Protein AF-A0AAU7CJ97-F1 (afdb_monomer_lite)

pLDDT: mean 71.42, std 13.84, range [34.81, 91.5]

Secondary structure (DSSP, 8-state):
-----THHHHHHHHHHHTS---S-GGG--S-HHHHHHHHHHHHHTT--SHHHHHHHHHHTHHHHHHHHT----TT--SGGG--

Sequence (83 aa):
MANIKQNDIDEIIQHFAELEDPRSTINRQHPLSSVLVIAL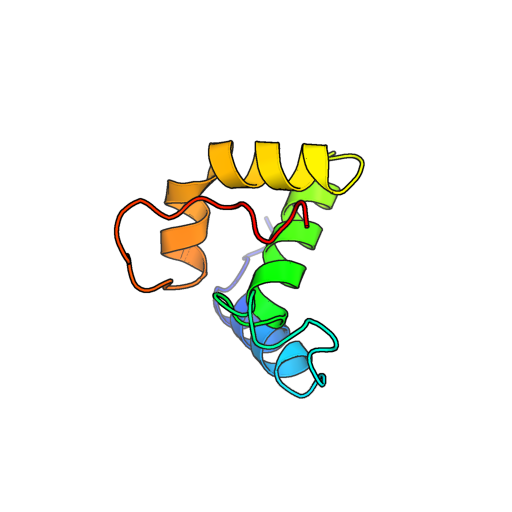MAVLAGAAGPTAIAKWAAMKEEFLVKLLDLPVVSHERMSFVAS

Structure (mmCIF, N/CA/C/O backbone):
data_AF-A0AAU7CJ97-F1
#
_entry.id   AF-A0AAU7CJ97-F1
#
loop_
_atom_site.group_PDB
_atom_site.id
_atom_site.type_symbol
_atom_site.label_atom_id
_atom_site.label_alt_id
_atom_site.label_comp_id
_atom_site.label_asym_id
_atom_site.label_entity_id
_atom_site.label_seq_id
_atom_site.pdbx_PDB_ins_code
_atom_site.Cartn_x
_atom_site.Cartn_y
_atom_site.Cartn_z
_atom_site.occupancy
_atom_site.B_iso_or_equiv
_atom_site.auth_seq_id
_atom_site.auth_comp_id
_atom_site.auth_asym_id
_atom_site.auth_atom_id
_atom_site.pdbx_PDB_model_num
ATOM 1 N N . MET A 1 1 ? -10.901 9.301 -22.259 1.00 34.81 1 MET A N 1
ATOM 2 C CA . MET A 1 1 ? -10.162 9.541 -21.001 1.00 34.81 1 MET A CA 1
ATOM 3 C C . MET A 1 1 ? -11.085 9.191 -19.844 1.00 34.81 1 MET A C 1
ATOM 5 O O . MET A 1 1 ? -12.132 9.817 -19.738 1.00 34.81 1 MET A O 1
ATOM 9 N N . ALA A 1 2 ? -10.777 8.159 -19.054 1.00 43.91 2 ALA A N 1
ATOM 10 C CA . ALA A 1 2 ? -11.614 7.771 -17.918 1.00 43.91 2 ALA A CA 1
ATOM 11 C C . ALA A 1 2 ? -11.523 8.842 -16.817 1.00 43.91 2 ALA A C 1
ATOM 13 O O . ALA A 1 2 ? -10.431 9.194 -16.375 1.00 43.91 2 ALA A O 1
ATOM 14 N N . ASN A 1 3 ? -12.669 9.404 -16.436 1.00 46.53 3 ASN A N 1
ATOM 15 C CA . ASN A 1 3 ? -12.795 10.375 -15.356 1.00 46.53 3 ASN A CA 1
ATOM 16 C C . ASN A 1 3 ? -12.727 9.604 -14.032 1.00 46.53 3 ASN A C 1
ATOM 18 O O . ASN A 1 3 ? -13.741 9.086 -13.577 1.00 46.53 3 ASN A O 1
ATOM 22 N N . ILE A 1 4 ? -11.528 9.466 -13.461 1.00 55.91 4 ILE A N 1
ATOM 23 C CA . ILE A 1 4 ? -11.368 8.914 -12.112 1.00 55.91 4 ILE A CA 1
ATOM 24 C C . ILE A 1 4 ? -11.973 9.937 -11.148 1.00 55.91 4 ILE A C 1
ATOM 26 O O . ILE A 1 4 ? -11.371 10.971 -10.857 1.00 55.91 4 ILE A O 1
ATOM 30 N N . LYS A 1 5 ? -13.217 9.692 -10.734 1.00 53.06 5 LYS A N 1
ATOM 31 C CA . LYS A 1 5 ? -13.892 10.467 -9.696 1.00 53.06 5 LYS A CA 1
ATOM 32 C C . LYS A 1 5 ? -13.284 10.065 -8.357 1.00 53.06 5 LYS A C 1
ATOM 34 O O . LYS A 1 5 ? -13.185 8.880 -8.071 1.00 53.06 5 LYS A O 1
ATOM 39 N N . GLN A 1 6 ? -12.914 11.039 -7.530 1.00 54.34 6 GLN A N 1
ATOM 40 C CA . GLN A 1 6 ? -12.399 10.795 -6.172 1.00 54.34 6 GLN A CA 1
ATOM 41 C C . GLN A 1 6 ? -13.353 9.952 -5.297 1.00 54.34 6 GLN A C 1
ATOM 43 O O . GLN A 1 6 ? -12.878 9.298 -4.379 1.00 54.34 6 GLN A O 1
ATOM 48 N N . ASN A 1 7 ? -14.648 9.882 -5.641 1.00 57.31 7 ASN A N 1
ATOM 49 C CA . ASN A 1 7 ? -15.625 8.981 -5.013 1.00 57.31 7 ASN A CA 1
ATOM 50 C C . ASN A 1 7 ? -15.229 7.492 -5.043 1.00 57.31 7 ASN A C 1
ATOM 52 O O . ASN A 1 7 ? -15.552 6.771 -4.112 1.00 57.31 7 ASN A O 1
ATOM 56 N N . ASP A 1 8 ? -14.528 7.033 -6.082 1.00 71.25 8 ASP A N 1
ATOM 57 C CA . ASP A 1 8 ? -14.297 5.597 -6.308 1.00 71.25 8 ASP A CA 1
ATOM 58 C C . ASP A 1 8 ? -13.320 4.994 -5.278 1.00 71.25 8 ASP A C 1
ATOM 60 O O . ASP A 1 8 ? -13.486 3.870 -4.813 1.00 71.25 8 ASP A O 1
ATOM 64 N N . ILE A 1 9 ? -12.318 5.774 -4.853 1.00 70.62 9 ILE A N 1
ATOM 65 C CA . ILE A 1 9 ? -11.341 5.340 -3.842 1.00 70.62 9 ILE A CA 1
ATOM 66 C C . ILE A 1 9 ? -11.982 5.273 -2.450 1.00 70.62 9 ILE A C 1
ATOM 68 O O . ILE A 1 9 ? -11.656 4.370 -1.683 1.00 70.62 9 ILE A O 1
ATOM 72 N N . ASP A 1 10 ? -12.891 6.195 -2.130 1.00 71.56 10 ASP A N 1
ATOM 73 C CA . ASP A 1 10 ? -13.600 6.208 -0.845 1.00 71.56 10 ASP A CA 1
ATOM 74 C C . ASP A 1 10 ? -14.524 4.987 -0.708 1.00 71.56 10 ASP A C 1
ATOM 76 O O . ASP A 1 10 ? -14.502 4.307 0.316 1.00 71.56 10 ASP A O 1
ATOM 80 N N . GLU A 1 11 ? -15.220 4.612 -1.788 1.00 75.31 11 GLU A N 1
ATOM 81 C CA . GLU A 1 11 ? -16.026 3.384 -1.849 1.00 75.31 11 GLU A CA 1
ATOM 82 C C . GLU A 1 11 ? -15.171 2.124 -1.638 1.00 75.31 11 GLU A C 1
ATOM 84 O O . GLU A 1 11 ? -15.559 1.218 -0.898 1.00 75.31 11 GLU A O 1
ATOM 89 N N . ILE A 1 12 ? -13.970 2.074 -2.225 1.00 74.94 12 ILE A N 1
ATOM 90 C CA . ILE A 1 12 ? -13.015 0.977 -2.008 1.00 74.94 12 ILE A CA 1
ATOM 91 C C . ILE A 1 12 ? -12.558 0.941 -0.544 1.00 74.94 12 ILE A C 1
ATOM 93 O O . ILE A 1 12 ? -12.516 -0.127 0.070 1.00 74.94 12 ILE A O 1
ATOM 97 N N . ILE A 1 13 ? -12.221 2.095 0.035 1.00 74.50 13 ILE A N 1
ATOM 98 C CA . ILE A 1 13 ? -11.801 2.197 1.436 1.00 74.50 13 ILE A CA 1
ATOM 99 C C . ILE A 1 13 ? -12.917 1.717 2.364 1.00 74.50 13 ILE A C 1
ATOM 101 O O . ILE A 1 13 ? -12.639 0.944 3.281 1.00 74.50 13 ILE A O 1
ATOM 105 N N . GLN A 1 14 ? -14.159 2.131 2.107 1.00 75.56 14 GLN A N 1
ATOM 106 C CA . GLN A 1 14 ? -15.337 1.734 2.869 1.00 75.56 14 GLN A CA 1
ATOM 107 C C . GLN A 1 14 ? -15.610 0.232 2.744 1.00 75.56 14 GLN A C 1
ATOM 109 O O . GLN A 1 14 ? -15.864 -0.424 3.750 1.00 75.56 14 GLN A O 1
ATOM 114 N N . HIS A 1 15 ? -15.482 -0.336 1.543 1.00 78.75 15 HIS A N 1
ATOM 115 C CA . HIS A 1 15 ? -15.649 -1.772 1.318 1.00 78.75 15 HIS A CA 1
ATOM 116 C C . HIS A 1 15 ? -14.646 -2.610 2.125 1.00 78.75 15 HIS A C 1
ATOM 118 O O . HIS A 1 15 ? -14.987 -3.650 2.682 1.00 78.75 15 HIS A O 1
ATOM 124 N N . PHE A 1 16 ? -13.404 -2.135 2.238 1.00 75.12 16 PHE A N 1
ATOM 125 C CA . PHE A 1 16 ? -12.367 -2.790 3.036 1.00 75.12 16 PHE A CA 1
ATOM 126 C C . PHE A 1 16 ? -12.378 -2.391 4.520 1.00 75.12 16 PHE A C 1
ATOM 128 O O . PHE A 1 16 ? -11.620 -2.968 5.298 1.00 75.12 16 PHE A O 1
ATOM 135 N N . ALA A 1 17 ? -13.215 -1.436 4.935 1.00 73.38 17 ALA A N 1
ATOM 136 C CA . ALA A 1 17 ? -13.341 -1.035 6.336 1.00 73.38 17 ALA A CA 1
ATOM 137 C C . ALA A 1 17 ? -14.061 -2.095 7.185 1.00 73.38 17 ALA A C 1
ATOM 139 O O . ALA A 1 17 ? -13.814 -2.185 8.385 1.00 73.38 17 ALA A O 1
ATOM 140 N N . GLU A 1 18 ? -14.915 -2.913 6.565 1.00 73.75 18 GLU A N 1
ATOM 141 C CA . GLU A 1 18 ? -15.628 -4.016 7.225 1.00 73.75 18 GLU A CA 1
ATOM 142 C C . GLU A 1 18 ? -14.748 -5.262 7.429 1.00 73.75 18 GLU A C 1
ATOM 144 O O . GLU A 1 18 ? -15.136 -6.195 8.132 1.00 73.75 18 GLU A O 1
ATOM 149 N N . LEU A 1 19 ? -13.555 -5.293 6.825 1.00 78.31 19 LEU A N 1
ATOM 150 C CA . LEU A 1 19 ? -12.624 -6.408 6.949 1.00 78.31 19 LEU A CA 1
ATOM 151 C C . LEU A 1 19 ? -11.886 -6.346 8.287 1.00 78.31 19 LEU A C 1
ATOM 153 O O . LEU A 1 19 ? -11.184 -5.380 8.594 1.00 78.31 19 LEU A O 1
ATOM 157 N N . GLU A 1 20 ? -12.017 -7.418 9.068 1.00 69.69 20 GLU A N 1
ATOM 158 C CA . GLU A 1 20 ? -11.264 -7.574 10.305 1.00 69.69 20 GLU A CA 1
ATOM 159 C C . GLU A 1 20 ? -9.768 -7.603 9.987 1.00 69.69 20 GLU A C 1
ATOM 161 O O . GLU A 1 20 ? -9.300 -8.413 9.188 1.00 69.69 20 GLU A O 1
ATOM 166 N N . ASP A 1 21 ? -9.019 -6.680 10.588 1.00 73.81 21 ASP A N 1
ATOM 167 C CA . ASP A 1 21 ? -7.591 -6.548 10.341 1.00 73.81 21 ASP A CA 1
ATOM 168 C C . ASP A 1 21 ? -6.823 -7.635 11.116 1.00 73.81 21 ASP A C 1
ATOM 170 O O . ASP A 1 21 ? -6.742 -7.557 12.347 1.00 73.81 21 ASP A O 1
ATOM 174 N N . PRO A 1 22 ? -6.236 -8.638 10.430 1.00 72.44 22 PRO A N 1
ATOM 175 C CA . PRO A 1 22 ? -5.549 -9.748 11.085 1.00 72.44 22 PRO A CA 1
ATOM 176 C C . PRO A 1 22 ? -4.183 -9.334 11.647 1.00 72.44 22 PRO A C 1
ATOM 178 O O . PRO A 1 22 ? -3.514 -10.132 12.305 1.00 72.44 22 PRO A O 1
ATOM 181 N N . ARG A 1 23 ? -3.723 -8.103 11.374 1.00 70.62 23 ARG A N 1
ATOM 182 C CA . ARG A 1 23 ? -2.437 -7.604 11.858 1.00 70.62 23 ARG A CA 1
ATOM 183 C C . ARG A 1 23 ? -2.522 -7.330 13.352 1.00 70.62 23 ARG A C 1
ATOM 185 O O . ARG A 1 23 ? -3.486 -6.729 13.840 1.00 70.62 23 ARG A O 1
ATOM 192 N N . SER A 1 24 ? -1.457 -7.707 14.056 1.00 69.81 24 SER A N 1
ATOM 193 C CA . SER A 1 24 ? -1.269 -7.387 15.469 1.00 69.81 24 SER A CA 1
ATOM 194 C C . SER A 1 24 ? -1.463 -5.894 15.724 1.00 69.81 24 SER A C 1
ATOM 196 O O . SER A 1 24 ? -0.894 -5.048 15.031 1.00 69.81 24 SER A O 1
ATOM 198 N N . THR A 1 25 ? -2.202 -5.568 16.784 1.00 63.03 25 THR A N 1
ATOM 199 C CA . THR A 1 25 ? -2.524 -4.195 17.209 1.00 63.03 25 THR A CA 1
ATOM 200 C C . THR A 1 25 ? -1.280 -3.331 17.449 1.00 63.03 25 THR A C 1
ATOM 202 O O . THR A 1 25 ? -1.356 -2.112 17.374 1.00 63.03 25 THR A O 1
ATOM 205 N N . ILE A 1 26 ? -0.125 -3.967 17.679 1.00 58.66 26 ILE A N 1
ATOM 206 C CA . ILE A 1 26 ? 1.183 -3.336 17.904 1.00 58.66 26 ILE A CA 1
ATOM 207 C C . ILE A 1 26 ? 1.678 -2.555 16.670 1.00 58.66 26 ILE A C 1
ATOM 209 O O . ILE A 1 26 ? 2.327 -1.529 16.834 1.00 58.66 26 ILE A O 1
ATOM 213 N N . ASN A 1 27 ? 1.359 -2.990 15.443 1.00 58.12 27 ASN A N 1
ATOM 214 C CA . ASN A 1 27 ? 1.828 -2.348 14.201 1.00 58.12 27 ASN A CA 1
ATOM 215 C C . ASN A 1 27 ? 0.681 -1.732 13.374 1.00 58.12 27 ASN A C 1
ATOM 217 O O . ASN A 1 27 ? 0.824 -1.460 12.178 1.00 58.12 27 ASN A O 1
ATOM 221 N N . ARG A 1 28 ? -0.483 -1.518 13.999 1.00 65.69 28 ARG A N 1
ATOM 222 C CA . ARG A 1 28 ? -1.676 -0.962 13.352 1.00 65.69 28 ARG A CA 1
ATOM 223 C C . ARG A 1 28 ? -1.645 0.569 13.392 1.00 65.69 28 ARG A C 1
ATOM 225 O O . ARG A 1 28 ? -2.451 1.199 14.064 1.00 65.69 28 ARG A O 1
ATOM 232 N N . GLN A 1 29 ? -0.689 1.156 12.673 1.00 65.75 29 GLN A N 1
ATOM 233 C CA . GLN A 1 29 ? -0.588 2.616 12.522 1.00 65.75 29 GLN A CA 1
ATOM 234 C C . GLN A 1 29 ? -1.533 3.168 11.443 1.00 65.75 29 GLN A C 1
ATOM 236 O O . GLN A 1 29 ? -1.909 4.335 11.484 1.00 65.75 29 GLN A O 1
ATOM 241 N N . HIS A 1 30 ? -1.947 2.319 10.496 1.00 68.81 30 HIS A N 1
ATOM 242 C CA . HIS A 1 30 ? -2.815 2.698 9.382 1.00 68.81 30 HIS A CA 1
ATOM 243 C C . HIS A 1 30 ? -3.974 1.708 9.212 1.00 68.81 30 HIS A C 1
ATOM 245 O O . HIS A 1 30 ? -3.766 0.503 9.430 1.00 68.81 30 HIS A O 1
ATOM 251 N N . PRO A 1 31 ? -5.158 2.176 8.771 1.00 74.50 31 PRO A N 1
ATOM 252 C CA . PRO A 1 31 ? -6.277 1.305 8.422 1.00 74.50 31 PRO A CA 1
ATOM 253 C C . PRO A 1 31 ? -5.848 0.243 7.405 1.00 74.50 31 PRO A C 1
ATOM 255 O O . PRO A 1 31 ? -5.020 0.515 6.532 1.00 74.50 31 PRO A O 1
ATOM 258 N N . LEU A 1 32 ? -6.404 -0.969 7.491 1.00 76.94 32 LEU A N 1
ATOM 259 C CA . LEU A 1 32 ? -6.106 -2.030 6.521 1.00 76.94 32 LEU A CA 1
ATOM 260 C C . LEU A 1 32 ? -6.469 -1.598 5.095 1.00 76.94 32 LEU A C 1
ATOM 262 O O . LEU A 1 32 ? -5.695 -1.824 4.167 1.00 76.94 32 LEU A O 1
ATOM 266 N N . SER A 1 33 ? -7.597 -0.906 4.942 1.00 78.69 33 SER A N 1
ATOM 267 C CA . SER A 1 33 ? -8.061 -0.336 3.676 1.00 78.69 33 SER A CA 1
ATOM 268 C C . SER A 1 33 ? -7.008 0.557 3.018 1.00 78.69 33 SER A C 1
ATOM 270 O O . SER A 1 33 ? -6.681 0.367 1.848 1.00 78.69 33 SER A O 1
ATOM 272 N N . SER A 1 34 ? -6.386 1.457 3.781 1.00 77.19 34 SER A N 1
ATOM 273 C CA . SER A 1 34 ? -5.293 2.306 3.303 1.00 77.19 34 SER A CA 1
ATOM 274 C C . SER A 1 34 ? -4.131 1.488 2.733 1.00 77.19 34 SER A C 1
ATOM 276 O O . SER A 1 34 ? -3.631 1.768 1.643 1.00 77.19 34 SER A O 1
ATOM 278 N N . VAL A 1 35 ? -3.723 0.439 3.448 1.00 80.69 35 VAL A N 1
ATOM 279 C CA . VAL A 1 35 ? -2.611 -0.437 3.053 1.00 80.69 35 VAL A CA 1
ATOM 280 C C . VAL A 1 35 ? -2.919 -1.190 1.764 1.00 80.69 35 VAL A C 1
ATOM 282 O O . VAL A 1 35 ? -2.060 -1.279 0.887 1.00 80.69 35 VAL A O 1
ATOM 285 N N . LEU A 1 36 ? -4.147 -1.691 1.628 1.00 82.81 36 LEU A N 1
ATOM 286 C CA . LEU A 1 36 ? -4.604 -2.404 0.437 1.00 82.81 36 LEU A CA 1
ATOM 287 C C . LEU A 1 36 ? -4.633 -1.497 -0.793 1.00 82.81 36 LEU A C 1
ATOM 289 O O . LEU A 1 36 ? -4.159 -1.899 -1.853 1.00 82.81 36 LEU A O 1
ATOM 293 N N . VAL A 1 37 ? -5.114 -0.261 -0.647 1.00 83.50 37 VAL A N 1
ATOM 294 C CA . VAL A 1 37 ? -5.130 0.729 -1.733 1.00 83.50 37 VAL A CA 1
ATOM 295 C C . VAL A 1 37 ? -3.706 1.027 -2.216 1.00 83.50 37 VAL A C 1
ATOM 297 O O . VAL A 1 37 ? -3.440 1.022 -3.419 1.00 83.50 37 VAL A O 1
ATOM 300 N N . ILE A 1 38 ? -2.761 1.207 -1.291 1.00 84.06 38 ILE A N 1
ATOM 301 C CA . ILE A 1 38 ? -1.350 1.450 -1.619 1.00 84.06 38 ILE A CA 1
ATOM 302 C C . ILE A 1 38 ? -0.725 0.240 -2.315 1.00 84.06 38 ILE A C 1
ATOM 304 O O . ILE A 1 38 ? -0.040 0.398 -3.326 1.00 84.06 38 ILE A O 1
ATOM 308 N N . ALA A 1 39 ? -0.968 -0.967 -1.799 1.00 85.75 39 ALA A N 1
ATOM 309 C CA . ALA A 1 39 ? -0.474 -2.200 -2.398 1.00 85.75 39 ALA A CA 1
ATOM 310 C C . ALA A 1 39 ? -1.024 -2.394 -3.817 1.00 85.75 39 ALA A C 1
ATOM 312 O O . ALA A 1 39 ? -0.261 -2.702 -4.730 1.00 85.75 39 ALA A O 1
ATOM 313 N N . LEU A 1 40 ? -2.318 -2.141 -4.025 1.00 86.81 40 LEU A N 1
ATOM 314 C CA . LEU A 1 40 ? -2.961 -2.221 -5.332 1.00 86.81 40 LEU A CA 1
ATOM 315 C C . LEU A 1 40 ? -2.326 -1.246 -6.328 1.00 86.81 40 LEU A C 1
ATOM 317 O O . LEU A 1 40 ? -1.932 -1.652 -7.420 1.00 86.81 40 LEU A O 1
ATOM 321 N N . MET A 1 41 ? -2.163 0.023 -5.950 1.00 86.06 41 MET A N 1
ATOM 322 C CA . MET A 1 41 ? -1.535 1.023 -6.820 1.00 86.06 41 MET A CA 1
ATOM 323 C C . MET A 1 41 ? -0.079 0.685 -7.133 1.00 86.06 41 MET A C 1
ATOM 325 O O . MET A 1 41 ? 0.355 0.837 -8.274 1.00 86.06 41 MET A O 1
ATOM 329 N N . ALA A 1 42 ? 0.669 0.195 -6.146 1.00 88.62 42 ALA A N 1
ATOM 330 C CA . ALA A 1 42 ? 2.045 -0.226 -6.339 1.00 88.62 42 ALA A CA 1
ATOM 331 C C . ALA A 1 42 ? 2.140 -1.407 -7.316 1.00 88.62 42 ALA A C 1
ATOM 333 O O . ALA A 1 42 ? 2.963 -1.370 -8.229 1.00 88.62 42 ALA A O 1
ATOM 334 N N . VAL A 1 43 ? 1.280 -2.422 -7.181 1.00 89.69 43 VAL A N 1
ATOM 335 C CA . VAL A 1 43 ? 1.223 -3.568 -8.105 1.00 89.69 43 VAL A CA 1
ATOM 336 C C . VAL A 1 43 ? 0.848 -3.115 -9.51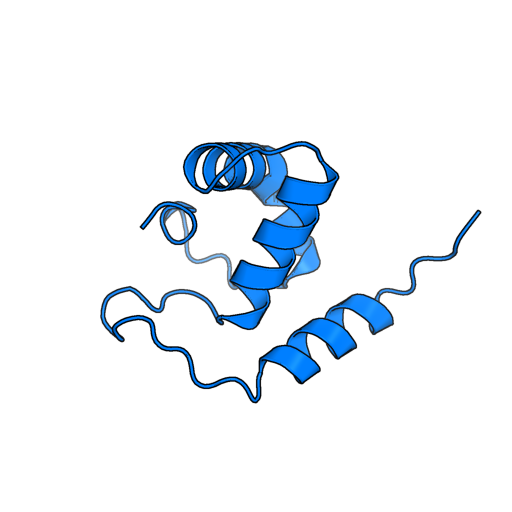8 1.00 89.69 43 VAL A C 1
ATOM 338 O O . VAL A 1 43 ? 1.501 -3.525 -10.475 1.00 89.69 43 VAL A O 1
ATOM 341 N N . LEU A 1 44 ? -0.127 -2.210 -9.664 1.00 87.38 44 LEU A N 1
ATOM 342 C CA . LEU A 1 44 ? -0.482 -1.607 -10.957 1.00 87.38 44 LEU A CA 1
ATOM 343 C C . LEU A 1 44 ? 0.673 -0.797 -11.568 1.00 87.38 44 LEU A C 1
ATOM 345 O O . LEU A 1 44 ? 0.815 -0.745 -12.788 1.00 87.38 44 LEU A O 1
ATOM 349 N N . ALA A 1 45 ? 1.527 -0.204 -10.733 1.00 87.62 45 ALA A N 1
ATOM 350 C CA . ALA A 1 45 ? 2.752 0.473 -11.151 1.00 87.62 45 ALA A CA 1
ATOM 351 C C . ALA A 1 45 ? 3.933 -0.484 -11.421 1.00 87.62 45 ALA A C 1
ATOM 353 O O . ALA A 1 45 ? 5.026 -0.022 -11.753 1.00 87.62 45 ALA A O 1
ATOM 354 N N . GLY A 1 46 ? 3.734 -1.801 -11.291 1.00 90.06 46 GLY A N 1
ATOM 355 C CA . GLY A 1 46 ? 4.743 -2.828 -11.557 1.00 90.06 46 GLY A CA 1
ATOM 356 C C . GLY A 1 46 ? 5.589 -3.236 -10.347 1.00 90.06 46 GLY A C 1
ATOM 357 O O . GLY A 1 46 ? 6.621 -3.885 -10.519 1.00 90.06 46 GLY A O 1
ATOM 358 N N . ALA A 1 47 ? 5.199 -2.871 -9.123 1.00 91.50 47 ALA A N 1
ATOM 359 C CA . ALA A 1 47 ? 5.888 -3.323 -7.920 1.00 91.50 47 ALA A CA 1
ATOM 360 C C . ALA A 1 47 ? 5.663 -4.826 -7.695 1.00 91.50 47 ALA A C 1
ATOM 362 O O . ALA A 1 47 ? 4.537 -5.285 -7.502 1.00 91.50 47 ALA A O 1
ATOM 363 N N . ALA A 1 48 ? 6.754 -5.591 -7.677 1.00 87.06 48 ALA A N 1
ATOM 364 C CA . ALA A 1 48 ? 6.731 -7.021 -7.401 1.00 87.06 48 ALA A CA 1
ATOM 365 C C . ALA A 1 48 ? 7.079 -7.296 -5.929 1.00 87.06 48 ALA A C 1
ATOM 367 O O . ALA A 1 48 ? 8.244 -7.264 -5.529 1.00 87.06 48 ALA A O 1
ATOM 368 N N . GLY A 1 49 ? 6.052 -7.582 -5.130 1.00 85.88 49 GLY A N 1
ATOM 369 C CA . GLY A 1 49 ? 6.185 -8.013 -3.738 1.00 85.88 49 GLY A CA 1
ATOM 370 C C . GLY A 1 49 ? 6.282 -6.882 -2.698 1.00 85.88 49 GLY A C 1
ATOM 371 O O . GLY A 1 49 ? 6.395 -5.706 -3.053 1.00 85.88 49 GLY A O 1
ATOM 372 N N . PRO A 1 50 ? 6.259 -7.230 -1.396 1.00 81.69 50 PRO A N 1
ATOM 373 C CA . PRO A 1 50 ? 6.104 -6.271 -0.292 1.00 81.69 50 PRO A CA 1
ATOM 374 C C . PRO A 1 50 ? 7.205 -5.206 -0.240 1.00 81.69 50 PRO A C 1
ATOM 376 O O . PRO A 1 50 ? 6.942 -4.020 -0.062 1.00 81.69 50 PRO A O 1
ATOM 379 N N . THR A 1 51 ? 8.456 -5.602 -0.484 1.00 85.00 51 THR A N 1
ATOM 380 C CA . THR A 1 51 ? 9.601 -4.680 -0.493 1.00 85.00 51 THR A CA 1
ATOM 381 C C . THR A 1 51 ? 9.513 -3.659 -1.628 1.00 85.00 51 THR A C 1
ATOM 383 O O . THR A 1 51 ? 9.819 -2.482 -1.432 1.00 85.00 51 THR A O 1
ATOM 386 N N . ALA A 1 52 ? 9.081 -4.086 -2.819 1.00 86.62 52 ALA A N 1
ATOM 387 C CA . ALA A 1 52 ? 8.905 -3.186 -3.953 1.00 86.62 52 ALA A CA 1
ATOM 388 C C . ALA A 1 52 ? 7.728 -2.230 -3.723 1.00 86.62 52 ALA A C 1
ATOM 390 O O . ALA A 1 52 ? 7.831 -1.053 -4.061 1.00 86.62 52 ALA A O 1
ATOM 391 N N . ILE A 1 53 ? 6.651 -2.715 -3.098 1.00 87.25 53 ILE A N 1
ATOM 392 C CA . ILE A 1 53 ? 5.496 -1.902 -2.706 1.00 87.25 53 ILE A CA 1
ATOM 393 C C . ILE A 1 53 ? 5.921 -0.830 -1.700 1.00 87.25 53 ILE A C 1
ATOM 395 O O . ILE A 1 53 ? 5.645 0.343 -1.923 1.00 87.25 53 ILE A O 1
ATOM 399 N N . ALA A 1 54 ? 6.664 -1.194 -0.651 1.00 84.38 54 ALA A N 1
ATOM 400 C CA . ALA A 1 54 ? 7.174 -0.241 0.335 1.00 84.38 54 ALA A CA 1
ATOM 401 C C . ALA A 1 54 ? 8.092 0.818 -0.289 1.00 84.38 54 ALA A C 1
ATOM 403 O O . ALA A 1 54 ? 7.982 2.007 0.011 1.00 84.38 54 ALA A O 1
ATOM 404 N N . LYS A 1 55 ? 8.960 0.405 -1.219 1.00 85.62 55 LYS A N 1
ATOM 405 C CA . LYS A 1 55 ? 9.823 1.325 -1.966 1.00 85.62 55 LYS A CA 1
ATOM 406 C C . LYS A 1 55 ? 9.016 2.274 -2.855 1.00 85.62 55 LYS A C 1
ATOM 408 O O . LYS A 1 55 ? 9.297 3.468 -2.868 1.00 85.62 55 LYS A O 1
ATOM 413 N N . TRP A 1 56 ? 8.025 1.763 -3.584 1.00 88.69 56 TRP A N 1
ATOM 414 C CA . TRP A 1 56 ? 7.146 2.578 -4.424 1.00 88.69 56 TRP A CA 1
ATOM 415 C C . TRP A 1 56 ? 6.342 3.576 -3.588 1.00 88.69 56 TRP A C 1
ATOM 417 O O . TRP A 1 56 ? 6.264 4.754 -3.923 1.00 88.69 56 TRP A O 1
ATOM 427 N N . ALA A 1 57 ? 5.813 3.110 -2.462 1.00 84.38 57 ALA A N 1
ATOM 428 C CA . ALA A 1 57 ? 5.037 3.899 -1.529 1.00 84.38 57 ALA A CA 1
ATOM 429 C C . ALA A 1 57 ? 5.857 5.048 -0.924 1.00 84.38 57 ALA A C 1
ATOM 431 O O . ALA A 1 57 ? 5.393 6.183 -0.921 1.00 84.38 57 ALA A O 1
ATOM 432 N N . ALA A 1 58 ? 7.110 4.793 -0.531 1.00 84.00 58 ALA A N 1
ATOM 433 C CA . ALA A 1 58 ? 8.033 5.838 -0.083 1.00 84.00 58 ALA A CA 1
ATOM 434 C C . ALA A 1 58 ? 8.364 6.855 -1.194 1.00 84.00 58 ALA A C 1
ATOM 436 O O . ALA A 1 58 ? 8.473 8.048 -0.938 1.00 84.00 58 ALA A O 1
ATOM 437 N N . MET A 1 59 ? 8.483 6.411 -2.451 1.00 85.50 59 MET A N 1
ATOM 438 C CA . MET A 1 59 ? 8.698 7.311 -3.597 1.00 85.50 59 MET A CA 1
ATOM 439 C C . MET A 1 59 ? 7.467 8.159 -3.948 1.00 85.50 59 MET A C 1
ATOM 441 O O . MET A 1 59 ? 7.596 9.170 -4.638 1.00 85.50 59 MET A O 1
ATOM 445 N N . LYS A 1 60 ? 6.272 7.728 -3.536 1.00 85.00 60 LYS A N 1
ATOM 446 C CA . LYS A 1 60 ? 4.986 8.381 -3.819 1.00 85.00 60 LYS A CA 1
ATOM 447 C C . LYS A 1 60 ? 4.298 8.897 -2.557 1.00 85.00 60 LYS A C 1
ATOM 449 O O . LYS A 1 60 ? 3.104 9.177 -2.598 1.00 85.00 60 LYS A O 1
ATOM 454 N N . GLU A 1 61 ? 5.048 9.082 -1.475 1.00 80.38 61 GLU A N 1
ATOM 455 C CA . GLU A 1 61 ? 4.530 9.484 -0.166 1.00 80.38 61 GLU A CA 1
ATOM 456 C C . GLU A 1 61 ? 3.678 10.758 -0.251 1.00 80.38 61 GLU A C 1
ATOM 458 O O . GLU A 1 61 ? 2.518 10.746 0.146 1.00 80.38 61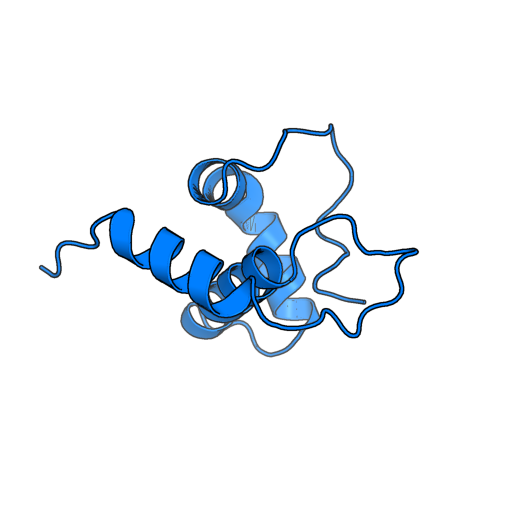 GLU A O 1
ATOM 463 N N . GLU A 1 62 ? 4.183 11.821 -0.885 1.00 78.00 62 GLU A N 1
ATOM 464 C CA . GLU A 1 62 ? 3.458 13.095 -1.033 1.00 78.00 62 GLU A CA 1
ATOM 465 C C . GLU A 1 62 ? 2.120 12.960 -1.781 1.00 78.00 62 GLU A C 1
ATOM 467 O O . GLU A 1 62 ? 1.177 13.716 -1.541 1.00 78.00 62 GLU A O 1
ATOM 472 N N . PHE A 1 63 ? 2.036 12.008 -2.713 1.00 80.69 63 PHE A N 1
ATOM 473 C CA . PHE A 1 63 ? 0.811 11.711 -3.450 1.00 80.69 63 PHE A CA 1
ATOM 474 C C . PHE A 1 63 ? -0.164 10.904 -2.589 1.00 80.69 63 PHE A C 1
ATOM 476 O O . PHE A 1 63 ? -1.351 11.216 -2.552 1.00 80.69 63 PHE A O 1
ATOM 483 N N . LEU A 1 64 ? 0.339 9.903 -1.865 1.00 77.12 64 LEU A N 1
ATOM 484 C CA . LEU A 1 64 ? -0.462 9.042 -0.999 1.00 77.12 64 LEU A CA 1
ATOM 485 C C . LEU A 1 64 ? -1.030 9.800 0.202 1.00 77.12 64 LEU A C 1
ATOM 487 O O . LEU A 1 64 ? -2.191 9.597 0.535 1.00 77.12 64 LEU A O 1
ATOM 491 N N . VAL A 1 65 ? -0.268 10.725 0.792 1.00 75.75 65 VAL A N 1
ATOM 492 C CA . VAL A 1 65 ? -0.742 11.596 1.880 1.00 75.75 65 VAL A CA 1
ATOM 493 C C . VAL A 1 65 ? -1.932 12.443 1.427 1.00 75.75 65 VAL A C 1
ATOM 495 O O . VAL A 1 65 ? -2.920 12.535 2.146 1.00 75.75 65 VAL A O 1
ATOM 498 N N . LYS A 1 66 ? -1.882 13.004 0.210 1.00 75.00 66 LYS A N 1
ATOM 499 C CA . LYS A 1 66 ? -2.999 13.777 -0.364 1.00 75.00 66 LYS A CA 1
ATOM 500 C C . LYS A 1 66 ? -4.201 12.916 -0.739 1.00 75.00 66 LYS A C 1
ATOM 502 O O . LYS A 1 66 ? -5.318 13.416 -0.735 1.00 75.00 66 LYS A O 1
ATOM 507 N N . LEU A 1 67 ? -3.968 11.666 -1.133 1.00 73.44 67 LEU A N 1
ATOM 508 C CA . LEU A 1 67 ? -5.021 10.767 -1.595 1.00 73.44 67 LEU A CA 1
ATOM 509 C C . LEU A 1 67 ? -5.780 10.103 -0.443 1.00 73.44 67 LEU A C 1
ATOM 511 O O . LEU A 1 67 ? -6.976 9.874 -0.568 1.00 73.44 67 LEU A O 1
ATOM 515 N N . LEU A 1 68 ? -5.086 9.770 0.646 1.00 68.19 68 LEU A N 1
ATOM 516 C CA . LEU A 1 68 ? -5.657 9.056 1.789 1.00 68.19 68 LEU A CA 1
ATOM 517 C C . LEU A 1 68 ? -5.999 9.962 2.982 1.00 68.19 68 LEU A C 1
ATOM 519 O O . LEU A 1 68 ? -6.424 9.432 4.003 1.00 68.19 68 LEU A O 1
ATOM 523 N N . ASP A 1 69 ? -5.780 11.279 2.881 1.00 63.19 69 ASP A N 1
ATOM 524 C CA . ASP A 1 69 ? -5.936 12.238 3.992 1.00 63.19 69 ASP A CA 1
ATOM 525 C C . ASP A 1 69 ? -5.302 11.715 5.295 1.00 63.19 69 ASP A C 1
ATOM 527 O O . ASP A 1 69 ? -5.868 11.756 6.387 1.00 63.19 69 ASP A O 1
ATOM 531 N N . LEU A 1 70 ? -4.114 11.115 5.166 1.00 58.22 70 LEU A N 1
ATOM 532 C CA . LEU A 1 70 ? -3.409 10.565 6.316 1.00 58.22 70 LEU A CA 1
ATOM 533 C C . LEU A 1 70 ? -3.048 11.730 7.244 1.00 58.22 70 LEU A C 1
ATOM 535 O O . LEU A 1 70 ? -2.442 12.698 6.766 1.00 58.22 70 LEU A O 1
ATOM 539 N N . PRO A 1 71 ? -3.352 11.659 8.557 1.00 49.66 71 PRO A N 1
ATOM 540 C CA . PRO A 1 71 ? -2.849 12.654 9.485 1.00 49.66 71 PRO A CA 1
ATOM 541 C C . PRO A 1 71 ? -1.329 12.652 9.352 1.00 49.66 71 PRO A C 1
ATOM 543 O O . PRO A 1 71 ? -0.693 11.602 9.450 1.00 49.66 71 PRO A O 1
ATOM 546 N N . VAL A 1 72 ? -0.757 13.821 9.057 1.00 48.47 72 VAL A N 1
ATOM 547 C CA . VAL A 1 72 ? 0.687 14.011 8.898 1.00 48.47 72 VAL A CA 1
ATOM 548 C C . VAL A 1 72 ? 1.325 13.882 10.281 1.00 48.47 72 VAL A C 1
ATOM 550 O O . VAL A 1 72 ? 1.688 14.867 10.920 1.00 48.47 72 VAL A O 1
ATOM 553 N N . VAL A 1 73 ? 1.403 12.655 10.796 1.00 47.59 73 VAL A N 1
ATOM 554 C CA . VAL A 1 73 ? 2.163 12.340 11.997 1.00 47.59 73 VAL A CA 1
ATOM 555 C C . VAL A 1 73 ? 3.602 12.194 11.526 1.00 47.59 73 VAL A C 1
ATOM 557 O O . VAL A 1 73 ? 4.006 11.185 10.958 1.00 47.59 73 VAL A O 1
ATOM 560 N N . SER A 1 74 ? 4.314 13.310 11.628 1.00 44.72 74 SER A N 1
ATOM 561 C CA . SER A 1 74 ? 5.721 13.524 11.316 1.00 44.72 74 SER A CA 1
ATOM 562 C C . SER A 1 74 ? 6.567 12.245 11.221 1.00 44.72 74 SER A C 1
ATOM 564 O O . SER A 1 74 ? 6.876 11.614 12.222 1.00 44.72 74 SER A O 1
ATOM 566 N N . HIS A 1 75 ? 7.062 11.953 10.017 1.00 48.16 75 HIS A N 1
ATOM 567 C CA . HIS A 1 75 ? 8.304 11.203 9.784 1.00 48.16 75 HIS A CA 1
ATOM 568 C C . HIS A 1 75 ? 8.353 9.696 10.121 1.00 48.16 75 HIS A C 1
ATOM 570 O O . HIS A 1 75 ? 9.378 9.063 9.846 1.00 48.16 75 HIS A O 1
ATOM 576 N N . GLU A 1 76 ? 7.291 9.073 10.640 1.00 45.84 76 GLU A N 1
ATOM 577 C CA . GLU A 1 76 ? 7.285 7.631 10.939 1.00 45.84 76 GLU A CA 1
ATOM 578 C C . GLU A 1 76 ? 6.840 6.788 9.733 1.00 45.84 76 GLU A C 1
ATOM 580 O O . GLU A 1 76 ? 5.741 6.263 9.632 1.00 45.84 76 GLU A O 1
ATOM 585 N N . ARG A 1 77 ? 7.783 6.720 8.789 1.00 56.66 77 ARG A N 1
ATOM 586 C CA . ARG A 1 77 ? 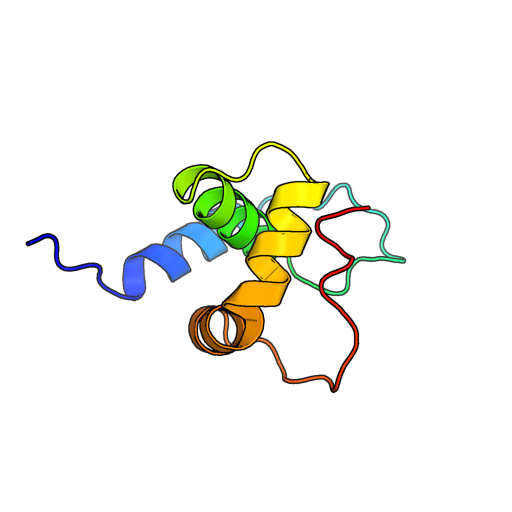8.092 5.681 7.793 1.00 56.66 77 ARG A CA 1
ATOM 587 C C . ARG A 1 77 ? 6.975 4.684 7.452 1.00 56.66 77 ARG A C 1
ATOM 589 O O . ARG A 1 77 ? 6.591 3.856 8.275 1.00 56.66 77 ARG A O 1
ATOM 596 N N . MET A 1 78 ? 6.686 4.630 6.149 1.00 57.06 78 MET A N 1
ATOM 597 C CA . MET A 1 78 ? 6.002 3.611 5.328 1.00 57.06 78 MET A CA 1
ATOM 598 C C . MET A 1 78 ? 6.495 2.147 5.502 1.00 57.06 78 MET A C 1
ATOM 600 O O . MET A 1 78 ? 6.682 1.405 4.542 1.00 57.06 78 MET A O 1
ATOM 604 N N . SER A 1 79 ? 6.773 1.716 6.726 1.00 55.25 79 SER A N 1
ATOM 605 C CA . SER A 1 79 ? 7.331 0.413 7.099 1.00 55.25 79 SER A CA 1
ATOM 606 C C . SER A 1 79 ? 6.243 -0.656 7.175 1.00 55.25 79 SER A C 1
ATOM 608 O O . SER A 1 79 ? 6.528 -1.844 7.089 1.00 55.25 79 SER A O 1
ATOM 610 N N . PHE A 1 80 ? 4.982 -0.236 7.312 1.00 60.41 80 PHE A N 1
ATOM 611 C CA . PHE A 1 80 ? 3.837 -1.126 7.497 1.00 60.41 80 PHE A CA 1
ATOM 612 C C . PHE A 1 80 ? 3.523 -2.004 6.277 1.00 60.41 80 PHE A C 1
ATOM 614 O O . PHE A 1 80 ? 2.822 -2.997 6.418 1.00 60.41 80 PHE A O 1
ATOM 621 N N . VAL A 1 81 ? 4.002 -1.631 5.086 1.00 59.03 81 VAL A N 1
ATOM 622 C CA . VAL A 1 81 ? 3.830 -2.404 3.840 1.00 59.03 81 VAL A CA 1
ATOM 623 C C . VAL A 1 81 ? 4.891 -3.495 3.670 1.00 59.03 81 VAL A C 1
ATOM 625 O O . VAL A 1 81 ? 4.741 -4.352 2.805 1.00 59.03 81 VAL A O 1
ATOM 628 N N . ALA A 1 82 ? 5.962 -3.465 4.468 1.00 56.00 82 ALA A N 1
ATOM 629 C CA . ALA A 1 82 ? 7.074 -4.411 4.387 1.00 56.00 82 ALA A CA 1
ATOM 630 C C . ALA A 1 82 ? 7.116 -5.426 5.543 1.00 56.00 82 ALA A C 1
ATOM 632 O O . ALA A 1 82 ? 8.001 -6.282 5.530 1.00 56.00 82 ALA A O 1
ATOM 633 N N . SER A 1 83 ? 6.220 -5.306 6.530 1.00 50.59 83 SER A N 1
ATOM 634 C CA . SER A 1 83 ? 6.215 -6.125 7.750 1.00 50.59 83 SER A CA 1
ATOM 635 C C . SER A 1 83 ? 5.176 -7.234 7.736 1.00 50.59 83 SER A C 1
ATOM 637 O O . SER A 1 83 ? 4.134 -7.073 7.064 1.00 50.59 83 SER A O 1
#

Foldseek 3Di:
DDDPDLVVLVVQLVVCQPPDDPDDPVLPPDRPSLLVVLQVVQVVVVQDALVSSQVVCVVCVVVSCVSVVRPCPPDPGSCSSVD

Radius of gyration: 12.82 Å; chains: 1; bounding box: 26×24×39 Å

Organism: NCBI:txid3120278

InterPro domains:
  IPR032806 H repeat-associated protein, N-terminal [PF13808] (13-71)

=== Feature glossary ===
Legend for the data blocks above and below:

— What the protein is —

Sequence gives the chain of amino acids in standard one-letter code (A=alanine, C=cysteine, …, Y=tyrosine), read N→C. It is the only feature that is directly encoded by the gene; all structural features are derived from the folded form of this sequence.

The annotation block draws on four external resources. InterPro: which protein families and domains the sequence belongs to. GO: standardized terms for what the protein does, what process it participates in, and where in the cell it acts. CATH: which structural fold it has in the CATH hierarchy. Organism: the species of origin.

— Where its atoms are —

Atomic coordinates in PDBx/mmCIF format — the same representation the Protein Data Bank distributes. Each line of the _atom_site loop places one backbone atom in Cartesian space (units: ångströms, origin: arbitrary).

Six rendered views show the 3D structure from the faces of a cube — i.e. along ±x, ±y, ±z. Rendering representation is drawn randomly per protein from cartoon (secondary-structure ribbons), sti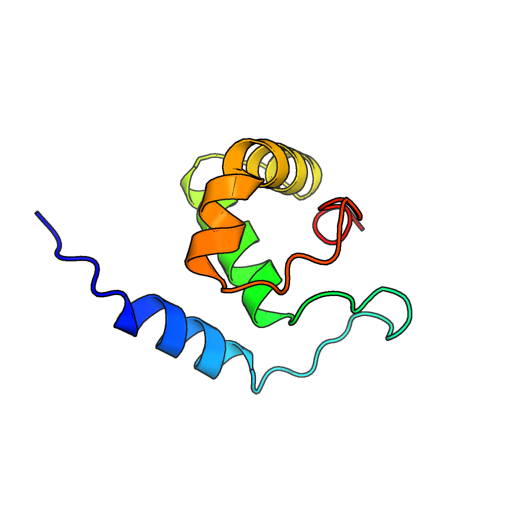cks (backbone bonds), or molecular surface; coloring is either N→C rainbow (blue at the N-terminus through red at the C-terminus) or one color per chain.

— Local backbone conformation —

DSSP 8-state secondary structure assigns each residue one of H (α-helix), G (3₁₀-helix), I (π-helix), E (extended β-strand), B (isolated β-bridge), T (hydrogen-bonded turn), S (bend), or '-' (coil). The assignment is computed from backbone hydrogen-bond geometry via the Kabsch–Sander algorithm.

P-SEA three-state annotation labels each residue as helix, strand, or coil based purely on the geometry of the Cα trace. It serves as a fallback when the full backbone (and thus DSSP) is unavailable.

φ (phi) and ψ (psi) are the two rotatable backbone dihedrals per residue: φ is the C(i-1)–N–Cα–C torsion, ψ is the N–Cα–C–N(i+1) torsion, both in degrees on (−180°, 180°]. α-helical residues cluster near (−60°, −45°); β-strand residues near (−120°, +130°). A Ramachandran plot is simply a scatter of (φ, ψ) for every residue.

— Global shape and packing —

Radius of gyration (Rg) is the root-mean-square distance of Cα atoms from their centroid — a single number for overall size and compactness. A globular domain of N residues has Rg ≈ 2.2·N^0.38 Å; an extended or disordered chain has a much larger Rg. The Cα contact count is the number of residue pairs whose Cα atoms are within 8 Å and are more than four positions apart in sequence — a standard proxy for tertiary packing density. The bounding box is the smallest axis-aligned box enclosing all Cα atoms.

Accessible surface area quantifies burial. A residue with SASA near zero is packed into the hydrophobic core; one with SASA >100 Å² sits on the surface. Computed here via the Shrake–Rupley numerical algorithm with a 1.4 Å probe.

The contact map is a binary N×N matrix image: pixel (i, j) is dark where Cα_i and Cα_j are within 8 Å and |i−j|>4. Because the |i−j|>4 filter removes local helical contacts, off-diagonal stripes parallel to the main diagonal indicate parallel β-sheets; stripes perpendicular to it indicate antiparallel β-sheets. The Ramachandran plot scatters every residue's (φ, ψ) pair against the sterically allowed regions. The PAE heatmap renders the predicted-aligned-error matrix.

— Structural neighborhood —

A 3Di character summarizes, for each residue, the relative orientation of the Cα frame of its nearest spatial neighbor. Because it encodes fold topology rather than chemistry, 3Di alignments detect remote structural similarity that sequence alignment misses.

Structural nearest neighbors (via Foldseek ea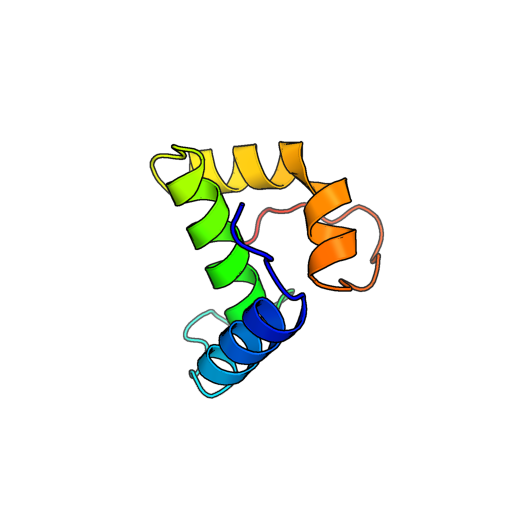sy-search vs the PDB). Reported per hit: target PDB id, E-value, and alignment TM-score. A TM-score above ~0.5 is the conventional threshold for 'same fold'.

— Confidence and disorder —

For AlphaFold models, the B-factor field carries pLDDT — the model's own estimate of local accuracy on a 0–100 scale. Regions with pLDDT<50 should be treated as essentially unmodeled; they often correspond to intrinsically disordered segments.

B-factor (Debye–Waller factor) reflects atomic displacement in the crystal lattice. It is an experimental observable (units Å²), not a prediction; low values mean the atom is pinned down, high values mean it moves or is heterogeneous across the crystal.

Predicted Aligned Error (PAE) is an AlphaFold confidence matrix: entry (i, j) is the expected error in the position of residue j, in ångströms, when the prediction is superimposed on the true structure at residue i. Low PAE within a block of residues means that block is internally rigid and well-predicted; high PAE between two blocks means their relative placement is uncertain even if each block individually is confident.